Protein AF-A0A527F9S2-F1 (afdb_monomer_lite)

Radius of gyration: 21.31 Å; chains: 1; bounding box: 31×27×52 Å

Structure (mmCIF, N/CA/C/O backbone):
data_AF-A0A527F9S2-F1
#
_entry.id   AF-A0A527F9S2-F1
#
loop_
_atom_site.group_PDB
_atom_site.id
_atom_site.type_symbol
_atom_site.label_atom_id
_atom_site.label_alt_id
_atom_site.label_comp_id
_atom_site.label_asym_id
_atom_site.label_entity_id
_atom_site.label_seq_id
_atom_site.pdbx_PDB_ins_code
_atom_site.Cartn_x
_atom_site.Cartn_y
_atom_site.Cartn_z
_atom_site.occupancy
_atom_site.B_iso_or_equiv
_atom_site.auth_seq_id
_atom_site.auth_comp_id
_atom_site.auth_asym_id
_atom_site.auth_atom_id
_atom_site.pdbx_PDB_model_num
ATOM 1 N N . ALA A 1 1 ? 12.580 5.566 -13.674 1.00 56.62 1 ALA A N 1
ATOM 2 C CA . ALA A 1 1 ? 13.002 5.415 -15.080 1.00 56.62 1 ALA A CA 1
ATOM 3 C C . ALA A 1 1 ? 14.522 5.315 -15.105 1.00 56.62 1 ALA A C 1
ATOM 5 O O . ALA A 1 1 ? 15.162 6.133 -14.462 1.00 56.62 1 ALA A O 1
ATOM 6 N N . VAL A 1 2 ? 15.084 4.279 -15.740 1.00 65.19 2 VAL A N 1
ATOM 7 C CA . VAL A 1 2 ? 16.550 4.076 -15.812 1.00 65.19 2 VAL A CA 1
ATOM 8 C C . VAL A 1 2 ? 17.161 4.867 -16.980 1.00 65.19 2 VAL A C 1
ATOM 10 O O . VAL A 1 2 ? 18.331 5.222 -16.941 1.00 65.19 2 VAL A O 1
ATOM 13 N N . THR A 1 3 ? 16.354 5.193 -17.996 1.00 71.38 3 THR A N 1
ATOM 14 C CA . THR A 1 3 ? 16.709 6.073 -19.119 1.00 71.38 3 THR A CA 1
ATOM 15 C C . THR A 1 3 ? 15.570 7.060 -19.372 1.00 71.38 3 THR A C 1
ATOM 17 O O . THR A 1 3 ? 14.427 6.769 -19.006 1.00 71.38 3 THR A O 1
ATOM 20 N N . ASP A 1 4 ? 15.859 8.184 -20.030 1.00 76.81 4 ASP A N 1
ATOM 21 C CA . ASP A 1 4 ? 14.821 9.067 -20.574 1.00 76.81 4 ASP A CA 1
ATOM 22 C C . ASP A 1 4 ? 13.970 8.328 -21.629 1.00 76.81 4 ASP A C 1
ATOM 24 O O . ASP A 1 4 ? 14.438 7.377 -22.271 1.00 76.81 4 ASP A O 1
ATOM 28 N N . MET A 1 5 ? 12.713 8.742 -21.796 1.00 70.81 5 MET A N 1
ATOM 29 C CA . MET A 1 5 ? 11.760 8.166 -22.748 1.00 70.81 5 MET A CA 1
ATOM 30 C C . MET A 1 5 ? 11.849 8.837 -24.126 1.00 70.81 5 MET A C 1
ATOM 32 O O . MET A 1 5 ? 10.841 9.199 -24.726 1.00 70.81 5 MET A O 1
ATOM 36 N N . ALA A 1 6 ? 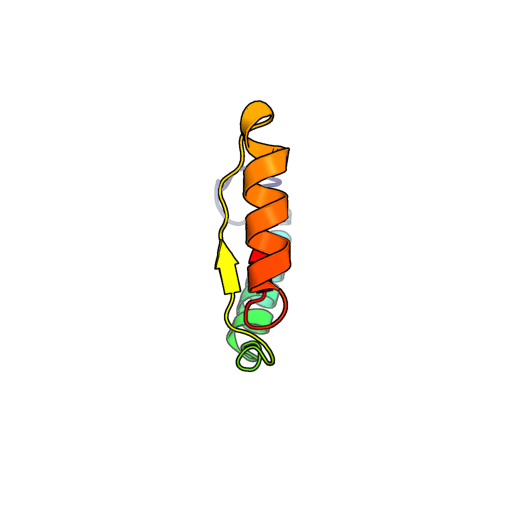13.058 8.949 -24.674 1.00 73.44 6 ALA A N 1
ATOM 37 C CA . ALA A 1 6 ? 13.286 9.343 -26.064 1.00 73.44 6 ALA A CA 1
ATOM 38 C C . ALA A 1 6 ? 13.198 8.113 -26.998 1.00 73.44 6 ALA A C 1
ATOM 40 O O . ALA A 1 6 ? 14.183 7.677 -27.594 1.00 73.44 6 ALA A O 1
ATOM 41 N N . GLY A 1 7 ? 12.013 7.498 -27.081 1.00 74.06 7 GLY A N 1
ATOM 42 C CA . GLY A 1 7 ? 11.757 6.309 -27.906 1.00 74.06 7 GLY A CA 1
ATOM 43 C C . GLY A 1 7 ? 12.233 4.965 -27.317 1.00 74.06 7 GLY A C 1
ATOM 44 O O . GLY A 1 7 ? 12.705 4.861 -26.182 1.00 74.06 7 GLY A O 1
ATOM 45 N N . LEU A 1 8 ? 12.062 3.886 -28.094 1.00 81.50 8 LEU A N 1
ATOM 46 C CA . LEU A 1 8 ? 12.374 2.511 -27.673 1.00 81.50 8 LEU A CA 1
ATOM 47 C C . LEU A 1 8 ? 13.822 2.118 -28.001 1.00 81.50 8 LEU A C 1
ATOM 49 O O . LEU A 1 8 ? 14.115 1.641 -29.102 1.00 81.50 8 LEU A O 1
ATOM 53 N N . ASN A 1 9 ? 14.706 2.228 -27.011 1.00 86.38 9 ASN A N 1
ATOM 54 C CA . ASN A 1 9 ? 16.083 1.744 -27.062 1.00 86.38 9 ASN A CA 1
ATOM 55 C C . ASN A 1 9 ? 16.218 0.354 -26.402 1.00 86.38 9 ASN A C 1
ATOM 57 O O . ASN A 1 9 ? 15.273 -0.178 -25.816 1.00 86.38 9 ASN A O 1
ATOM 61 N N . ARG A 1 10 ? 17.401 -0.265 -26.517 1.00 86.94 10 ARG A N 1
ATOM 62 C CA . ARG A 1 10 ? 17.664 -1.620 -25.994 1.00 86.94 10 ARG A CA 1
ATOM 63 C C . ARG A 1 10 ? 17.326 -1.760 -24.504 1.00 86.94 10 ARG A C 1
ATOM 65 O O . ARG A 1 10 ? 16.794 -2.791 -24.108 1.00 86.94 10 ARG A O 1
ATOM 72 N N . ILE A 1 11 ? 17.619 -0.741 -23.699 1.00 87.25 11 ILE A N 1
ATOM 73 C CA . ILE A 1 11 ? 17.375 -0.754 -22.253 1.00 87.25 11 ILE A CA 1
ATOM 74 C C . ILE A 1 11 ? 15.884 -0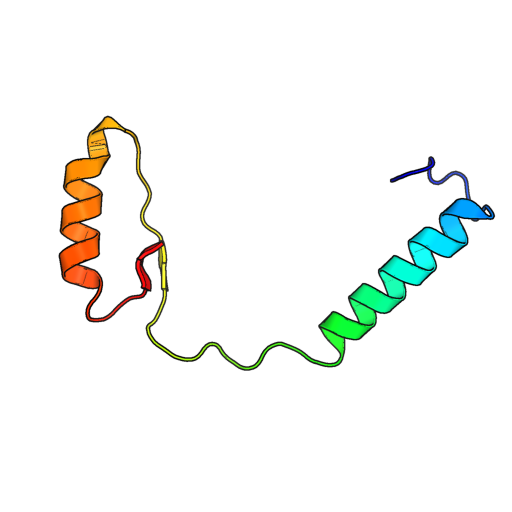.548 -21.975 1.00 87.25 11 ILE A C 1
ATOM 76 O O . ILE A 1 11 ? 15.283 -1.342 -21.249 1.00 87.25 11 ILE A O 1
ATOM 80 N N . SER A 1 12 ? 15.258 0.465 -22.587 1.00 89.19 12 SER A N 1
ATOM 81 C CA . SER A 1 12 ? 13.845 0.772 -22.335 1.00 89.19 12 SER A CA 1
ATOM 82 C C . SER A 1 12 ? 12.913 -0.362 -22.761 1.00 89.19 12 SER A C 1
ATOM 84 O O . SER A 1 12 ? 11.936 -0.621 -22.068 1.00 89.19 12 SER A O 1
ATOM 86 N N . ARG A 1 13 ? 13.250 -1.132 -23.806 1.00 90.69 13 A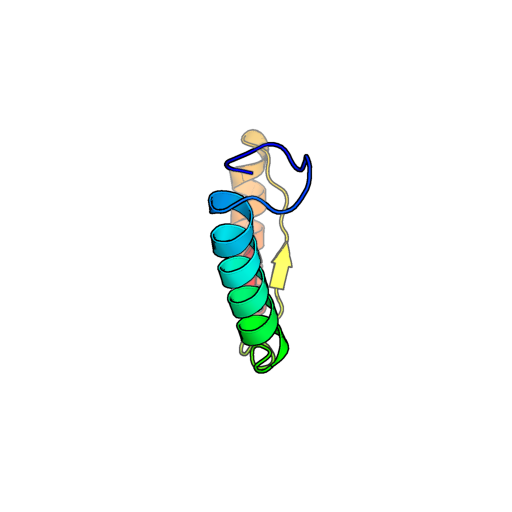RG A N 1
ATOM 87 C CA . ARG A 1 13 ? 12.498 -2.343 -24.191 1.00 90.69 13 ARG A CA 1
ATOM 88 C C . ARG A 1 13 ? 12.452 -3.394 -23.085 1.00 90.69 13 ARG A C 1
ATOM 90 O O . ARG A 1 13 ? 11.382 -3.929 -22.825 1.00 90.69 13 ARG A O 1
ATOM 97 N N . VAL A 1 14 ? 13.578 -3.675 -22.429 1.00 92.88 14 VAL A N 1
ATOM 98 C CA . VAL A 1 14 ? 13.636 -4.665 -21.338 1.00 92.88 14 VAL A CA 1
ATOM 99 C C . VAL A 1 14 ? 12.859 -4.167 -20.122 1.00 92.88 14 VAL A C 1
ATOM 101 O O . VAL A 1 14 ? 12.057 -4.903 -19.553 1.00 92.88 14 VAL A O 1
ATOM 104 N N . VAL A 1 15 ? 13.040 -2.895 -19.756 1.00 92.50 15 VAL A N 1
ATOM 105 C CA . VAL A 1 15 ? 12.334 -2.287 -18.618 1.00 92.50 15 VAL A CA 1
ATOM 106 C C . VAL A 1 15 ? 10.821 -2.288 -18.843 1.00 92.50 15 VAL A C 1
ATOM 108 O O . VAL A 1 15 ? 10.072 -2.710 -17.965 1.00 92.50 15 VAL A O 1
ATOM 111 N N . LEU A 1 16 ? 10.367 -1.864 -20.026 1.00 92.50 16 LEU A N 1
ATOM 112 C CA . LEU A 1 16 ? 8.946 -1.831 -20.372 1.00 92.50 16 LEU A CA 1
ATOM 113 C C . LEU A 1 16 ? 8.356 -3.234 -20.506 1.00 92.50 16 LEU A C 1
ATOM 115 O O . LEU A 1 16 ? 7.220 -3.444 -20.096 1.00 92.50 16 LEU A O 1
ATOM 119 N N . HIS A 1 17 ? 9.118 -4.202 -21.021 1.00 94.69 17 HIS A N 1
ATOM 120 C CA . HIS A 1 17 ? 8.690 -5.597 -21.052 1.00 94.69 17 HIS A CA 1
ATOM 121 C C . HIS A 1 17 ? 8.442 -6.131 -19.636 1.00 94.69 17 HIS A C 1
ATOM 123 O O . HIS A 1 17 ? 7.367 -6.658 -19.367 1.00 94.69 17 HIS A O 1
ATOM 129 N N . ASN A 1 18 ? 9.386 -5.934 -18.712 1.00 95.88 18 ASN A N 1
ATOM 130 C CA . ASN A 1 18 ? 9.231 -6.373 -17.324 1.00 95.88 18 ASN A CA 1
ATOM 131 C C . ASN A 1 18 ? 8.051 -5.675 -16.634 1.00 95.88 18 ASN A C 1
ATOM 133 O O . ASN A 1 18 ? 7.275 -6.325 -15.936 1.00 95.88 18 ASN A O 1
ATOM 137 N N . ALA A 1 19 ? 7.879 -4.369 -16.866 1.00 95.88 19 ALA A N 1
ATOM 138 C CA . ALA A 1 19 ? 6.736 -3.620 -16.351 1.00 95.88 19 ALA A CA 1
ATOM 139 C C . ALA A 1 19 ? 5.408 -4.167 -16.896 1.00 95.88 19 ALA A C 1
ATOM 141 O O . ALA A 1 19 ? 4.477 -4.388 -16.126 1.00 95.88 19 ALA A O 1
ATOM 142 N N . ALA A 1 20 ? 5.331 -4.449 -18.199 1.00 96.62 20 ALA A N 1
ATOM 143 C CA . ALA A 1 20 ? 4.151 -5.044 -18.816 1.00 96.62 20 ALA A CA 1
ATOM 144 C C . ALA A 1 20 ? 3.838 -6.426 -18.225 1.00 96.62 20 ALA A C 1
ATOM 146 O O . ALA A 1 20 ? 2.689 -6.682 -17.875 1.00 96.62 20 ALA A O 1
ATOM 147 N N . GLN A 1 21 ? 4.844 -7.289 -18.044 1.00 97.44 21 GLN A N 1
ATOM 148 C CA . GLN A 1 21 ? 4.654 -8.594 -17.401 1.00 97.44 21 GLN A CA 1
ATOM 149 C C . GLN A 1 21 ? 4.150 -8.454 -15.958 1.00 97.44 21 GLN A C 1
ATOM 151 O O . GLN A 1 21 ? 3.234 -9.171 -15.565 1.00 97.44 21 GLN A O 1
ATOM 156 N N . ALA A 1 22 ? 4.680 -7.502 -15.183 1.00 96.25 22 ALA A N 1
ATOM 157 C CA . ALA A 1 22 ? 4.212 -7.239 -13.823 1.00 96.25 22 ALA A CA 1
ATOM 158 C C . ALA A 1 22 ? 2.751 -6.763 -13.800 1.00 96.25 22 ALA A C 1
ATOM 160 O O . ALA A 1 22 ? 1.948 -7.277 -13.023 1.00 96.25 22 ALA A O 1
ATOM 161 N N . ILE A 1 23 ? 2.386 -5.827 -14.682 1.00 96.38 23 ILE A N 1
ATOM 162 C CA . ILE A 1 23 ? 1.014 -5.313 -14.801 1.00 96.38 23 ILE A CA 1
ATOM 163 C C . ILE A 1 23 ? 0.052 -6.439 -15.180 1.00 96.38 23 ILE A C 1
ATOM 165 O O . ILE A 1 23 ? -0.975 -6.610 -14.529 1.00 96.38 23 ILE A O 1
ATOM 169 N N . VAL A 1 24 ? 0.393 -7.234 -16.196 1.00 97.25 24 VAL A N 1
ATOM 170 C CA . VAL A 1 24 ? -0.427 -8.373 -16.626 1.00 97.25 24 VAL A CA 1
ATOM 171 C C . VAL A 1 24 ? -0.551 -9.397 -15.499 1.00 97.25 24 VAL A C 1
ATOM 173 O O . VAL A 1 24 ? -1.655 -9.859 -15.223 1.00 97.25 24 VAL A O 1
ATOM 176 N N . GLY A 1 25 ? 0.539 -9.716 -14.800 1.00 94.69 25 GLY A N 1
ATOM 177 C CA . GLY A 1 25 ? 0.519 -10.625 -13.654 1.00 94.69 25 GLY A CA 1
ATOM 178 C C . GLY A 1 25 ? -0.429 -10.160 -12.545 1.00 94.69 25 GLY A C 1
ATOM 179 O O . GLY A 1 25 ? -1.253 -10.945 -12.084 1.00 94.69 25 GLY A O 1
ATOM 180 N N . MET A 1 26 ? -0.371 -8.878 -12.171 1.00 94.88 26 MET A N 1
ATOM 181 C CA . MET A 1 26 ? -1.257 -8.297 -11.153 1.00 94.88 26 MET A CA 1
ATOM 182 C C . MET A 1 26 ? -2.721 -8.228 -11.610 1.00 94.88 26 MET A C 1
ATOM 184 O O . MET A 1 26 ? -3.624 -8.494 -10.822 1.00 94.88 26 MET A O 1
ATOM 188 N N . ALA A 1 27 ? -2.973 -7.889 -12.877 1.00 94.94 27 ALA A N 1
ATOM 189 C CA . ALA A 1 27 ? -4.328 -7.717 -13.403 1.00 94.94 27 ALA A CA 1
ATOM 190 C C . ALA A 1 27 ? -5.048 -9.047 -13.683 1.00 94.94 27 ALA A C 1
ATOM 192 O O . ALA A 1 27 ? -6.264 -9.134 -13.539 1.00 94.94 27 ALA A O 1
ATOM 193 N N . THR A 1 28 ? -4.315 -10.084 -14.096 1.00 96.88 28 THR A N 1
ATOM 194 C CA . THR A 1 28 ? -4.905 -11.388 -14.459 1.00 96.88 28 THR A CA 1
ATOM 195 C C . THR A 1 28 ? -5.317 -12.223 -13.255 1.00 96.88 28 THR A C 1
ATOM 197 O O . THR A 1 28 ? -6.189 -13.082 -13.378 1.00 96.88 28 THR A O 1
ATOM 200 N N . LYS A 1 29 ? -4.702 -11.991 -12.094 1.00 91.38 29 LYS A N 1
ATOM 201 C CA . LYS A 1 29 ? -5.013 -12.681 -10.841 1.00 91.38 29 LYS A CA 1
ATOM 202 C C . LYS A 1 29 ? -5.189 -11.645 -9.734 1.00 91.38 29 LYS A C 1
ATOM 204 O O . LYS A 1 29 ? -4.261 -11.450 -8.948 1.00 91.38 29 LYS A O 1
ATOM 209 N N . PRO A 1 30 ? -6.346 -10.958 -9.687 1.00 87.44 30 PRO A N 1
ATOM 210 C CA . PRO A 1 30 ? -6.614 -10.023 -8.607 1.00 87.44 30 PRO A CA 1
ATOM 211 C C . PRO A 1 30 ? -6.536 -10.751 -7.264 1.00 87.44 30 PRO A C 1
ATOM 213 O O . PRO A 1 30 ? -6.887 -11.931 -7.164 1.00 87.44 30 PRO A O 1
ATOM 216 N N . ALA A 1 31 ? -6.061 -10.042 -6.239 1.00 87.88 31 ALA A N 1
ATOM 217 C CA . ALA A 1 31 ? -6.059 -10.574 -4.885 1.00 87.88 31 ALA A CA 1
ATOM 218 C C . ALA A 1 31 ? -7.490 -10.993 -4.496 1.00 87.88 31 ALA A C 1
ATOM 220 O O . ALA A 1 31 ? -8.448 -10.309 -4.881 1.00 87.88 31 ALA A O 1
ATOM 221 N N . PRO A 1 32 ? -7.656 -12.108 -3.762 1.00 88.75 32 PRO A N 1
ATOM 222 C CA . PRO A 1 32 ? -8.959 -12.457 -3.222 1.00 88.75 32 PRO A CA 1
ATOM 223 C C . PRO A 1 32 ? -9.475 -11.309 -2.340 1.00 88.75 32 PRO A C 1
ATOM 225 O O . PRO A 1 32 ? -8.670 -10.526 -1.821 1.00 88.75 32 PRO A O 1
ATOM 228 N N . PRO A 1 33 ? -10.803 -11.187 -2.164 1.00 86.44 33 PRO A N 1
ATOM 229 C CA . PRO A 1 33 ? -11.360 -10.239 -1.212 1.00 86.44 33 PRO A CA 1
ATOM 230 C C . PRO A 1 33 ? -10.663 -10.397 0.145 1.00 86.44 33 PRO A C 1
ATOM 232 O O . PRO A 1 33 ? -10.438 -11.540 0.557 1.00 86.44 33 PRO A O 1
ATOM 235 N N . PRO A 1 34 ? -10.303 -9.290 0.815 1.00 83.06 34 PRO A N 1
ATOM 236 C CA . PRO A 1 34 ? -9.624 -9.364 2.098 1.00 83.06 34 PRO A CA 1
ATOM 237 C C . PRO A 1 34 ? -10.477 -10.160 3.086 1.00 83.06 34 PRO A C 1
ATOM 239 O O . PRO A 1 34 ? -11.681 -9.924 3.222 1.00 83.06 34 PRO A O 1
ATOM 242 N N . ASP A 1 35 ? -9.847 -11.121 3.749 1.00 83.38 35 ASP A N 1
ATOM 243 C CA . ASP A 1 35 ? -10.415 -11.854 4.863 1.00 83.38 35 ASP A CA 1
ATOM 244 C C . ASP A 1 35 ? -10.130 -11.118 6.182 1.00 83.38 35 ASP A C 1
ATOM 246 O O . ASP A 1 35 ? -9.153 -10.387 6.330 1.00 83.38 35 ASP A O 1
ATOM 250 N N . GLY A 1 36 ? -11.021 -11.277 7.163 1.00 87.25 36 GLY A N 1
ATOM 251 C CA . GLY A 1 36 ? -10.841 -10.697 8.494 1.00 87.25 36 GLY A CA 1
ATOM 252 C C . GLY A 1 36 ? -11.665 -9.437 8.772 1.00 87.25 36 GLY A C 1
ATOM 253 O O . GLY A 1 36 ? -12.800 -9.293 8.319 1.00 87.25 36 GLY A O 1
ATOM 254 N N . LYS A 1 37 ? -11.137 -8.579 9.652 1.00 93.44 37 LYS A N 1
ATOM 255 C CA . LYS A 1 37 ? -11.857 -7.428 10.216 1.00 93.44 37 LYS A CA 1
ATOM 256 C C . LYS A 1 37 ? -11.847 -6.244 9.243 1.00 93.44 37 LYS A C 1
ATOM 258 O O . LYS A 1 37 ? -10.839 -6.037 8.574 1.00 93.44 37 LYS A O 1
ATOM 263 N N . PRO A 1 38 ? -12.910 -5.421 9.199 1.00 93.88 38 PRO A N 1
ATOM 264 C CA . PRO A 1 38 ? -12.868 -4.162 8.461 1.00 93.88 38 PRO A CA 1
ATOM 265 C C . PRO A 1 38 ? -11.717 -3.276 8.959 1.00 93.88 38 PRO A C 1
ATOM 267 O O . PRO A 1 38 ? -11.503 -3.153 10.167 1.00 93.88 38 PRO A O 1
ATOM 270 N N . SER A 1 39 ? -10.991 -2.643 8.037 1.00 94.50 39 SER A N 1
ATOM 271 C CA . SER A 1 39 ? -9.897 -1.730 8.381 1.00 94.50 39 SER A CA 1
ATOM 272 C C . SER A 1 39 ? -10.417 -0.342 8.753 1.00 94.50 39 SER A C 1
ATOM 274 O O . SER A 1 39 ? -11.357 0.171 8.140 1.00 94.50 39 SER A O 1
ATOM 276 N N . ILE A 1 40 ? -9.779 0.291 9.736 1.00 96.19 40 ILE A N 1
ATOM 277 C CA . ILE A 1 40 ? -9.996 1.694 10.099 1.00 96.19 40 ILE A CA 1
ATOM 278 C C . ILE A 1 40 ? -8.648 2.410 10.180 1.00 96.19 40 ILE A C 1
ATOM 280 O O . ILE A 1 40 ? -7.721 1.914 10.815 1.00 96.19 40 ILE A O 1
ATOM 284 N N . GLY A 1 41 ? -8.545 3.570 9.530 1.00 96.44 41 GLY A N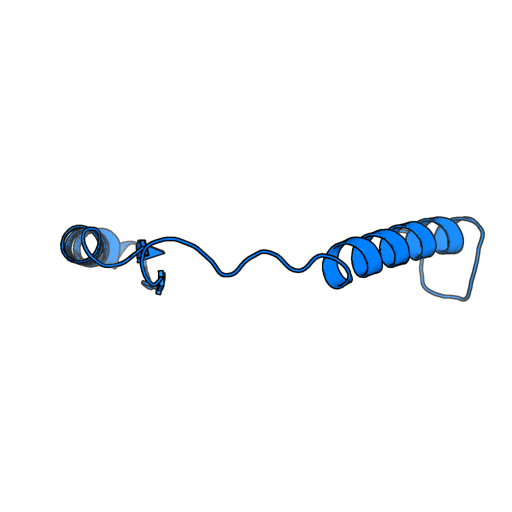 1
ATOM 285 C CA . GLY A 1 41 ? -7.356 4.417 9.600 1.00 96.44 41 GLY A CA 1
ATOM 286 C C . GLY A 1 41 ? -7.435 5.395 10.769 1.00 96.44 41 GLY A C 1
ATOM 287 O O . GLY A 1 41 ? -8.456 6.064 10.953 1.00 96.44 41 GLY A O 1
ATOM 288 N N . LEU A 1 42 ? -6.357 5.502 11.536 1.00 97.31 42 LEU A N 1
ATOM 289 C CA . LEU A 1 42 ? -6.203 6.410 12.664 1.00 97.31 42 LEU A CA 1
ATOM 290 C C . LEU A 1 42 ? -5.047 7.374 12.386 1.00 97.31 42 LEU A C 1
ATOM 292 O O . LEU A 1 42 ? -3.894 6.982 12.236 1.00 97.31 42 LEU A O 1
ATOM 296 N N . ILE A 1 43 ? -5.342 8.671 12.347 1.00 96.56 43 ILE A N 1
ATOM 297 C CA . ILE A 1 43 ? -4.296 9.690 12.225 1.00 96.56 43 ILE A CA 1
ATOM 298 C C . ILE A 1 43 ? -3.643 9.949 13.583 1.00 96.56 43 ILE A C 1
ATOM 300 O O . ILE A 1 43 ? -4.320 10.042 14.606 1.00 96.56 43 ILE A O 1
ATOM 304 N N . MET A 1 44 ? -2.321 10.105 13.585 1.00 96.44 44 MET A N 1
ATOM 305 C CA . MET A 1 44 ? -1.540 10.347 14.792 1.00 96.44 44 MET A CA 1
ATOM 306 C C . MET A 1 44 ? -0.498 11.440 14.553 1.00 96.44 44 MET A C 1
ATOM 308 O O . MET A 1 44 ? 0.211 11.455 13.551 1.00 96.44 44 MET A O 1
ATOM 312 N N . PHE A 1 45 ? -0.372 12.327 15.532 1.00 96.00 45 PHE A N 1
ATOM 313 C CA . PHE A 1 45 ? 0.805 13.156 15.777 1.00 96.00 45 PHE A CA 1
ATOM 314 C C . PHE A 1 45 ? 1.449 12.751 17.111 1.00 96.00 45 PHE A C 1
ATOM 316 O O . PHE A 1 45 ? 0.759 12.209 17.974 1.00 96.00 45 PHE A O 1
ATOM 323 N N . GLY A 1 46 ? 2.735 13.043 17.336 1.00 97.06 46 GLY A N 1
ATOM 324 C CA . GLY A 1 46 ? 3.458 12.543 18.521 1.00 97.06 46 GLY A CA 1
ATOM 325 C C . GLY A 1 46 ? 2.799 12.868 19.874 1.00 97.06 46 GLY A C 1
ATOM 326 O O . GLY A 1 46 ? 2.845 12.063 20.797 1.00 97.06 46 GLY A O 1
ATOM 327 N N . VAL A 1 47 ? 2.107 14.009 19.983 1.00 97.50 47 VAL A N 1
ATOM 328 C CA . VAL A 1 47 ? 1.364 14.401 21.201 1.00 97.50 47 VAL A CA 1
ATOM 329 C C . VAL A 1 47 ? 0.026 13.669 21.375 1.00 97.50 47 VAL A C 1
ATOM 331 O O . VAL A 1 47 ? -0.547 13.671 22.458 1.00 97.50 47 VAL A O 1
ATOM 334 N N . THR A 1 48 ? -0.483 13.038 20.317 1.00 97.69 48 THR A N 1
ATOM 335 C CA . THR A 1 48 ? -1.758 12.300 20.310 1.00 97.69 48 THR A CA 1
ATOM 336 C C . THR A 1 48 ? -1.584 10.794 20.494 1.00 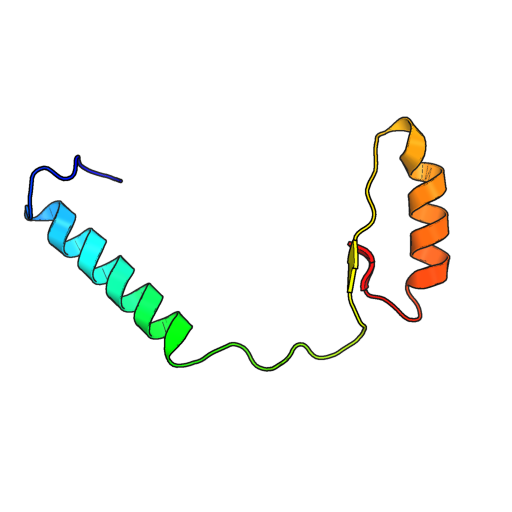97.69 48 THR A C 1
ATOM 338 O O . THR A 1 48 ? -2.582 10.094 20.653 1.00 97.69 48 THR A O 1
ATOM 341 N N . THR A 1 49 ? -0.344 10.288 20.521 1.00 97.50 49 THR A N 1
ATOM 342 C CA . THR A 1 49 ? -0.039 8.853 20.642 1.00 97.50 49 THR A CA 1
ATOM 343 C C . THR A 1 49 ? -0.791 8.166 21.785 1.00 97.50 49 THR A C 1
ATOM 345 O O . THR A 1 49 ? -1.410 7.139 21.522 1.00 97.50 49 THR A O 1
ATOM 348 N N . PRO A 1 50 ? -0.849 8.706 23.024 1.00 97.94 50 PRO A N 1
ATOM 349 C CA . PRO A 1 50 ? -1.576 8.033 24.103 1.00 97.94 50 PRO A CA 1
ATOM 350 C C . PRO A 1 50 ? -3.078 7.879 23.814 1.00 97.94 50 PRO A C 1
ATOM 352 O O . PRO A 1 50 ? -3.664 6.843 24.117 1.00 97.94 50 PRO A O 1
ATOM 355 N N . CYS A 1 51 ? -3.690 8.893 23.193 1.00 98.06 51 CYS A N 1
ATOM 356 C CA . CYS A 1 51 ? -5.108 8.889 22.833 1.00 98.06 51 CYS A CA 1
ATOM 357 C C . CYS A 1 51 ? -5.402 7.853 21.741 1.00 98.06 51 CYS A C 1
ATOM 359 O O . CYS A 1 51 ? -6.269 6.995 21.905 1.00 98.06 51 CYS A O 1
ATOM 361 N N . VAL A 1 52 ? -4.641 7.892 20.646 1.00 97.75 52 VAL A N 1
ATOM 362 C CA . VAL A 1 52 ? -4.846 6.999 19.500 1.00 97.75 52 VAL A CA 1
ATOM 363 C C . VAL A 1 52 ? -4.582 5.539 19.879 1.00 97.75 52 VAL A C 1
ATOM 365 O O . VAL A 1 52 ? -5.347 4.670 19.470 1.00 97.75 52 VAL A O 1
ATOM 368 N N . THR A 1 53 ? -3.578 5.259 20.717 1.00 97.56 53 THR A N 1
ATOM 369 C CA . THR A 1 53 ? -3.320 3.900 21.224 1.00 97.56 53 THR A CA 1
ATOM 370 C C . THR A 1 53 ? -4.498 3.366 22.039 1.00 97.56 53 THR A C 1
ATOM 372 O O . THR A 1 53 ? -4.946 2.248 21.794 1.00 97.56 53 THR A O 1
ATOM 375 N N . ALA A 1 54 ? -5.056 4.170 22.951 1.00 98.12 54 ALA A N 1
ATOM 376 C CA . ALA A 1 54 ? -6.214 3.759 23.746 1.00 98.12 54 ALA A CA 1
ATOM 377 C C . ALA A 1 54 ? -7.448 3.470 22.872 1.00 98.12 54 ALA A C 1
ATOM 379 O O . ALA A 1 54 ? -8.173 2.505 23.115 1.00 98.12 54 ALA A O 1
ATOM 380 N N . ILE A 1 55 ? -7.670 4.277 21.829 1.00 97.88 55 ILE A N 1
ATOM 381 C CA . ILE A 1 55 ? -8.744 4.054 20.852 1.00 97.88 55 ILE A CA 1
ATOM 382 C C . ILE A 1 55 ? -8.498 2.761 20.065 1.00 97.88 55 ILE A C 1
ATOM 384 O O . ILE A 1 55 ? -9.409 1.942 19.934 1.00 97.88 55 ILE A O 1
ATOM 388 N N . ALA A 1 56 ? -7.275 2.545 19.574 1.00 97.50 56 ALA A N 1
ATOM 389 C CA . ALA A 1 56 ? -6.914 1.337 18.841 1.00 97.50 56 ALA A CA 1
ATOM 390 C C . ALA A 1 56 ? -7.143 0.075 19.688 1.00 97.50 56 ALA A C 1
ATOM 392 O O . ALA A 1 56 ? -7.741 -0.883 19.203 1.00 97.50 56 ALA A O 1
ATOM 393 N N . ASP A 1 57 ? -6.762 0.082 20.968 1.00 97.69 57 ASP A N 1
ATOM 394 C CA . ASP A 1 57 ? -6.974 -1.054 21.875 1.00 97.69 57 ASP A CA 1
ATOM 395 C C . ASP A 1 57 ? -8.454 -1.409 22.055 1.00 97.69 57 ASP A C 1
ATOM 397 O O . ASP A 1 57 ? -8.815 -2.587 22.044 1.00 97.69 57 ASP A O 1
ATOM 401 N N . GLN A 1 58 ? -9.333 -0.409 22.136 1.00 97.75 58 GLN A N 1
ATOM 402 C CA . GLN A 1 58 ? -10.777 -0.641 22.227 1.00 97.75 58 GLN A CA 1
ATOM 403 C C . GLN A 1 58 ? -11.374 -1.183 20.920 1.00 97.75 58 GLN A C 1
ATOM 405 O O . GLN A 1 58 ? -12.320 -1.976 20.942 1.00 97.75 58 GLN A O 1
ATOM 410 N N . LEU A 1 59 ? -10.835 -0.769 19.770 1.00 97.44 59 LEU A N 1
ATOM 411 C CA . LEU A 1 59 ? -11.362 -1.127 18.452 1.00 97.44 59 LEU A CA 1
ATOM 412 C C . LEU A 1 59 ? -10.781 -2.426 17.885 1.00 97.44 59 LEU A C 1
ATOM 414 O O . LEU A 1 59 ? -11.466 -3.081 17.096 1.00 97.44 59 LEU A O 1
ATOM 418 N N . ARG A 1 60 ? -9.595 -2.855 18.333 1.00 95.69 60 ARG A N 1
ATOM 419 C CA . ARG A 1 60 ? -8.868 -4.048 17.853 1.00 95.69 60 ARG A CA 1
ATOM 420 C C . ARG A 1 60 ? -9.684 -5.335 17.853 1.00 95.69 60 ARG A C 1
ATOM 422 O O . ARG A 1 60 ? -9.413 -6.233 17.061 1.00 95.69 60 ARG A O 1
ATOM 429 N N . SER A 1 61 ? -10.687 -5.473 18.723 1.00 95.94 61 SER A N 1
ATOM 430 C CA . SER A 1 61 ? -11.562 -6.656 18.730 1.00 95.94 61 SER A CA 1
ATOM 431 C C . SER A 1 61 ? -12.448 -6.752 17.481 1.00 95.94 61 SER A C 1
ATOM 433 O O . SER A 1 61 ? -12.754 -7.862 17.051 1.00 95.94 61 SER A O 1
ATOM 435 N N . ARG A 1 62 ? -12.801 -5.617 16.863 1.00 96.19 62 ARG A N 1
ATOM 436 C CA . ARG A 1 62 ? -13.740 -5.522 15.731 1.00 96.19 62 ARG A CA 1
ATOM 437 C C . ARG A 1 62 ? -13.117 -5.004 14.439 1.00 96.19 62 ARG A C 1
ATOM 439 O O . ARG A 1 62 ? -13.625 -5.345 13.379 1.00 96.19 62 ARG A O 1
ATOM 446 N N . TYR A 1 63 ? -12.046 -4.222 14.527 1.00 96.94 63 TYR A N 1
ATOM 447 C CA . TYR A 1 63 ? -11.383 -3.586 13.391 1.00 96.94 63 TYR A CA 1
ATOM 448 C C . TYR A 1 63 ? -9.903 -3.953 13.325 1.00 96.94 63 TYR A 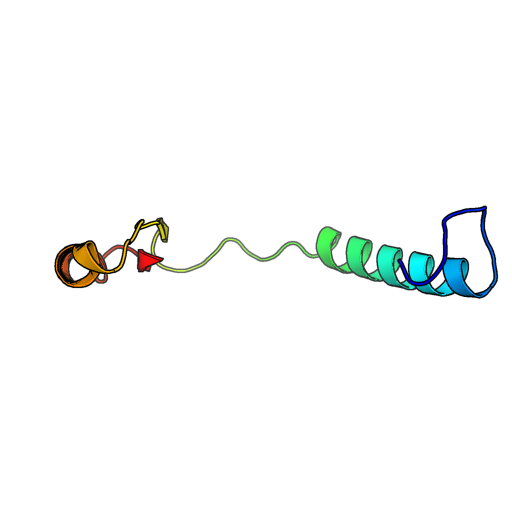C 1
ATOM 450 O O . TYR A 1 63 ? -9.288 -4.270 14.346 1.00 96.94 63 TYR A O 1
ATOM 458 N N . ASP A 1 64 ? -9.349 -3.878 12.121 1.00 95.44 64 ASP A N 1
ATOM 459 C CA . ASP A 1 64 ? -7.909 -3.783 11.904 1.00 95.44 64 ASP A CA 1
ATOM 460 C C . ASP A 1 64 ? -7.503 -2.299 11.925 1.00 95.44 64 ASP A C 1
ATOM 462 O O . ASP A 1 64 ? -7.931 -1.518 11.072 1.00 95.44 64 ASP A O 1
ATOM 466 N N . CYS A 1 65 ? -6.782 -1.881 12.966 1.00 95.12 65 CYS A N 1
ATOM 467 C CA . CYS A 1 65 ? -6.433 -0.479 13.206 1.00 95.12 65 CYS A CA 1
ATOM 468 C C . CYS A 1 65 ? -5.092 -0.144 12.543 1.00 95.12 65 CYS A C 1
ATOM 470 O O . CYS A 1 65 ? -4.066 -0.671 12.982 1.00 95.12 65 CYS A O 1
ATOM 472 N N . MET A 1 66 ? -5.108 0.756 11.553 1.00 89.06 66 MET A N 1
ATOM 473 C CA . MET A 1 66 ? -3.919 1.225 10.825 1.00 89.06 66 MET A CA 1
ATOM 474 C C . MET A 1 66 ? -3.554 2.671 11.136 1.00 89.06 66 MET A C 1
ATOM 476 O O . MET A 1 66 ? -4.488 3.495 11.261 1.00 89.06 66 MET A O 1
#

Foldseek 3Di:
DVDDPPDDDPVVVVVVVVVVVVVCVCVVDPDDDDDDAAEDEDDDDPVCVVVSVVVCVVCVVHYDYD

pLDDT: mean 91.33, std 8.75, range [56.62, 98.12]

Sequence (66 aa):
AVTDMAGLNRISRVVLHNAAQAIVGMATKPAPPPDGKPSIGLIMFGVTTPCVTAIADQLRSRYDCM

Secondary structure (DSSP, 8-state):
--S--SS--HHHHHHHHHHHHHHHHHHHSPPPPPPSSPEE-----GGGHHHHHHHHHHHTTTSEE-